Protein AF-A0A661IZL8-F1 (afdb_monomer_lite)

Structure (mmCIF, N/CA/C/O backbone):
data_AF-A0A661IZL8-F1
#
_entry.id   AF-A0A661IZL8-F1
#
loop_
_atom_site.group_PDB
_atom_site.id
_atom_site.type_symbol
_atom_site.label_atom_id
_atom_site.label_alt_id
_atom_site.label_comp_id
_atom_site.label_asym_id
_atom_site.label_entity_id
_atom_site.label_seq_id
_atom_site.pdbx_PDB_ins_code
_atom_site.Cartn_x
_atom_site.Cartn_y
_atom_site.Cartn_z
_atom_site.occupancy
_atom_site.B_iso_or_equiv
_atom_site.auth_seq_id
_atom_site.auth_comp_id
_atom_site.auth_asym_id
_atom_site.auth_atom_id
_atom_site.pdbx_PDB_model_num
ATOM 1 N N . MET A 1 1 ? 73.637 -42.714 -45.460 1.00 41.41 1 MET A N 1
ATOM 2 C CA . MET A 1 1 ? 74.626 -41.735 -45.958 1.00 41.41 1 MET A CA 1
ATOM 3 C C . MET A 1 1 ? 74.320 -41.484 -47.429 1.00 41.41 1 MET A C 1
ATOM 5 O O . MET A 1 1 ? 74.684 -42.306 -48.253 1.00 41.41 1 MET A O 1
ATOM 9 N N . VAL A 1 2 ? 73.556 -40.433 -47.749 1.00 36.69 2 VAL A N 1
ATOM 10 C CA . VAL A 1 2 ? 73.260 -40.015 -49.133 1.00 36.69 2 VAL A CA 1
ATOM 11 C C . VAL A 1 2 ? 73.281 -38.486 -49.175 1.00 36.69 2 VAL A C 1
ATOM 13 O O . VAL A 1 2 ? 72.760 -37.829 -48.277 1.00 36.69 2 VAL A O 1
ATOM 16 N N . ARG A 1 3 ? 73.983 -37.959 -50.178 1.00 35.41 3 ARG A N 1
ATOM 17 C CA . ARG A 1 3 ? 74.239 -36.543 -50.473 1.00 35.41 3 ARG A CA 1
ATOM 18 C C . ARG A 1 3 ? 73.084 -35.911 -51.287 1.00 35.41 3 ARG A C 1
ATOM 20 O O . ARG A 1 3 ? 72.212 -36.643 -51.744 1.00 35.41 3 ARG A O 1
ATOM 27 N N . PRO A 1 4 ? 73.067 -34.572 -51.445 1.00 42.59 4 PRO A N 1
ATOM 28 C CA . PRO A 1 4 ? 71.880 -33.783 -51.767 1.00 42.59 4 PRO A CA 1
ATOM 29 C C . PRO A 1 4 ? 71.573 -33.749 -53.268 1.00 42.59 4 PRO A C 1
ATOM 31 O O . PRO A 1 4 ? 72.478 -33.662 -54.095 1.00 42.59 4 PRO A O 1
ATOM 34 N N . GLY A 1 5 ? 70.282 -33.762 -53.597 1.00 35.78 5 GLY A N 1
ATOM 35 C CA . GLY A 1 5 ? 69.760 -33.413 -54.913 1.00 35.78 5 GLY A CA 1
ATOM 36 C C . GLY A 1 5 ? 69.060 -32.063 -54.826 1.00 35.78 5 GLY A C 1
ATOM 37 O O . GLY A 1 5 ? 68.005 -31.940 -54.214 1.00 35.78 5 GLY A O 1
ATOM 38 N N . THR A 1 6 ? 69.698 -31.052 -55.396 1.00 44.22 6 THR A N 1
ATOM 39 C CA . THR A 1 6 ? 69.196 -29.701 -55.636 1.00 44.22 6 THR A CA 1
ATOM 40 C C . THR A 1 6 ? 67.898 -29.754 -56.444 1.00 44.22 6 THR A C 1
ATOM 42 O O . THR A 1 6 ? 67.879 -30.378 -57.502 1.00 44.22 6 THR A O 1
ATOM 45 N N . PHE A 1 7 ? 66.847 -29.046 -56.023 1.00 33.88 7 PHE A N 1
ATOM 46 C CA . PHE A 1 7 ? 65.847 -28.561 -56.973 1.00 33.88 7 PHE A CA 1
ATOM 47 C C . PHE A 1 7 ? 65.375 -27.160 -56.59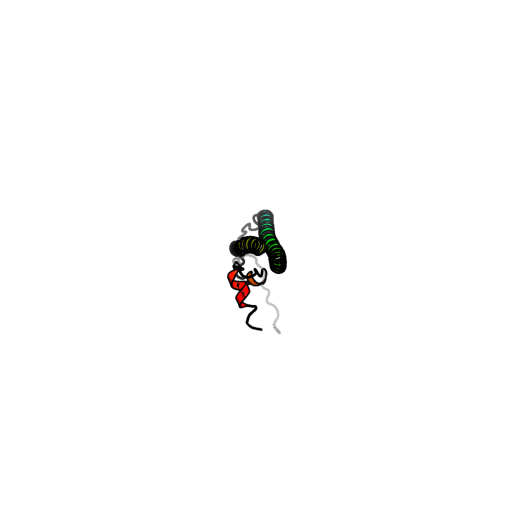0 1.00 33.88 7 PHE A C 1
ATOM 49 O O . PHE A 1 7 ? 65.112 -26.850 -55.430 1.00 33.88 7 PHE A O 1
ATOM 56 N N . CYS A 1 8 ? 65.408 -26.302 -57.599 1.00 31.28 8 CYS A N 1
ATOM 57 C CA . CYS A 1 8 ? 65.315 -24.859 -57.543 1.00 31.28 8 CYS A CA 1
ATOM 58 C C . CYS A 1 8 ? 63.910 -24.377 -57.155 1.00 31.28 8 CYS A C 1
ATOM 60 O O . CYS A 1 8 ? 62.910 -24.966 -57.557 1.00 31.28 8 CYS A O 1
ATOM 62 N N . TYR A 1 9 ? 63.858 -23.247 -56.445 1.00 35.16 9 TYR A N 1
ATOM 63 C CA . TYR A 1 9 ? 62.671 -22.398 -56.365 1.00 35.16 9 TYR A CA 1
ATOM 64 C C . TYR A 1 9 ? 62.200 -22.041 -57.779 1.00 35.16 9 TYR A C 1
ATOM 66 O O . TYR A 1 9 ? 62.991 -21.533 -58.576 1.00 35.16 9 TYR A O 1
ATOM 74 N N . ASN A 1 10 ? 60.909 -22.215 -58.055 1.00 34.03 10 ASN A N 1
ATOM 75 C CA . ASN A 1 10 ? 60.225 -21.295 -58.948 1.00 34.03 10 ASN A CA 1
ATOM 76 C C . ASN A 1 10 ? 58.793 -21.035 -58.480 1.00 34.03 10 ASN A C 1
ATOM 78 O O . ASN A 1 10 ? 58.096 -21.918 -57.985 1.00 34.03 10 ASN A O 1
ATOM 82 N N . SER A 1 11 ? 58.439 -19.767 -58.599 1.00 42.66 11 SER A N 1
ATOM 83 C CA . SER A 1 11 ? 57.288 -19.071 -58.047 1.00 42.66 11 SER A CA 1
ATOM 84 C C . SER A 1 11 ? 56.003 -19.334 -58.838 1.00 42.66 11 SER A C 1
ATOM 86 O O . SER A 1 11 ? 56.070 -19.583 -60.040 1.00 42.66 11 SER A O 1
ATOM 88 N N . ASN A 1 12 ? 54.863 -19.084 -58.174 1.00 37.28 12 ASN A N 1
ATOM 89 C CA . ASN A 1 12 ? 53.499 -18.937 -58.717 1.00 37.28 12 ASN A CA 1
ATOM 90 C C . ASN A 1 12 ? 52.810 -20.257 -59.145 1.00 37.28 12 ASN A C 1
ATOM 92 O O . ASN A 1 12 ? 53.354 -21.021 -59.925 1.00 37.28 12 ASN A O 1
ATOM 96 N N . SER A 1 13 ? 51.598 -20.615 -58.701 1.00 37.69 13 SER A N 1
ATOM 97 C CA . SER A 1 13 ? 50.448 -19.806 -58.274 1.00 37.69 13 SER A CA 1
ATOM 98 C C . SER A 1 13 ? 49.427 -20.653 -57.497 1.00 37.69 13 SER A C 1
ATOM 100 O O . SER A 1 13 ? 49.235 -21.820 -57.821 1.00 37.69 13 SER A O 1
ATOM 102 N N . MET A 1 14 ? 48.671 -19.977 -56.621 1.00 32.47 14 MET A N 1
ATOM 103 C CA . MET A 1 14 ? 47.306 -20.314 -56.174 1.00 32.47 14 MET A CA 1
ATOM 104 C C . MET A 1 14 ? 47.143 -21.500 -55.211 1.00 32.47 14 MET A C 1
ATOM 106 O O . MET A 1 14 ? 46.592 -22.538 -55.565 1.00 32.47 14 MET A O 1
ATOM 110 N N . GLU A 1 15 ? 47.474 -21.261 -53.940 1.00 37.72 15 GLU A N 1
ATOM 111 C CA . GLU A 1 15 ? 46.798 -21.936 -52.828 1.00 37.72 15 GLU A CA 1
ATOM 112 C C . GLU A 1 15 ? 45.605 -21.086 -52.356 1.00 37.72 15 GLU A C 1
ATOM 114 O O . GLU A 1 15 ? 45.741 -19.940 -51.933 1.00 37.72 15 GLU A O 1
ATOM 119 N N . THR A 1 16 ? 44.425 -21.649 -52.615 1.00 38.69 16 THR A N 1
ATOM 120 C CA . THR A 1 16 ? 43.218 -21.708 -51.777 1.00 38.69 16 THR A CA 1
ATOM 121 C C . THR A 1 16 ? 42.910 -20.555 -50.813 1.00 38.69 16 THR A C 1
ATOM 123 O O . THR A 1 16 ? 43.551 -20.396 -49.784 1.00 38.69 16 THR A O 1
ATOM 126 N N . GLU A 1 17 ? 41.806 -19.863 -51.123 1.00 46.78 17 GLU A N 1
ATOM 127 C CA . GLU A 1 17 ? 40.686 -19.633 -50.193 1.00 46.78 17 GLU A CA 1
ATOM 128 C C . GLU A 1 17 ? 41.058 -19.218 -48.761 1.00 46.78 17 GLU A C 1
ATOM 130 O O . GLU A 1 17 ? 40.962 -20.022 -47.845 1.00 46.78 17 GLU A O 1
ATOM 135 N N . ASP A 1 18 ? 41.356 -17.935 -48.541 1.00 35.88 18 ASP A N 1
ATOM 136 C CA . ASP A 1 18 ? 41.274 -17.364 -47.196 1.00 35.88 18 ASP A CA 1
ATOM 137 C C . ASP A 1 18 ? 40.618 -15.975 -47.200 1.00 35.88 18 ASP A C 1
ATOM 139 O O . ASP A 1 18 ? 41.185 -14.935 -47.544 1.00 35.88 18 ASP A O 1
ATOM 143 N N . PHE A 1 19 ? 39.337 -16.006 -46.829 1.00 39.34 19 PHE A N 1
ATOM 144 C CA . PHE A 1 19 ? 38.683 -15.043 -45.946 1.00 39.34 19 PHE A CA 1
ATOM 145 C C . PHE A 1 19 ? 38.786 -13.546 -46.297 1.00 39.34 19 PHE A C 1
ATOM 147 O O . PHE A 1 19 ? 38.924 -12.685 -45.431 1.00 39.34 19 PHE A O 1
ATOM 154 N N . LYS A 1 20 ? 38.580 -13.179 -47.564 1.00 42.38 20 LYS A N 1
ATOM 155 C CA . LYS A 1 20 ? 38.203 -11.800 -47.929 1.00 42.38 20 LYS A CA 1
ATOM 156 C C . LYS A 1 20 ? 36.684 -11.625 -47.938 1.00 42.38 20 LYS A C 1
ATOM 158 O O . LYS A 1 20 ? 36.065 -11.397 -48.972 1.00 42.38 20 LYS A O 1
ATOM 163 N N . ARG A 1 21 ? 36.072 -11.682 -46.754 1.00 44.53 21 ARG A N 1
ATOM 164 C CA . ARG A 1 21 ? 34.779 -11.028 -46.492 1.00 44.53 21 ARG A CA 1
ATOM 165 C C . ARG A 1 21 ? 34.975 -9.969 -45.421 1.00 44.53 21 ARG A C 1
ATOM 167 O O . ARG A 1 21 ? 34.579 -10.130 -44.274 1.00 44.53 21 ARG A O 1
ATOM 174 N N . SER A 1 22 ? 35.551 -8.848 -45.835 1.00 50.72 22 SER A N 1
ATOM 175 C CA . SER A 1 22 ? 35.409 -7.584 -45.123 1.00 50.72 22 SER A CA 1
ATOM 176 C C . SER A 1 22 ? 33.917 -7.232 -45.062 1.00 50.72 22 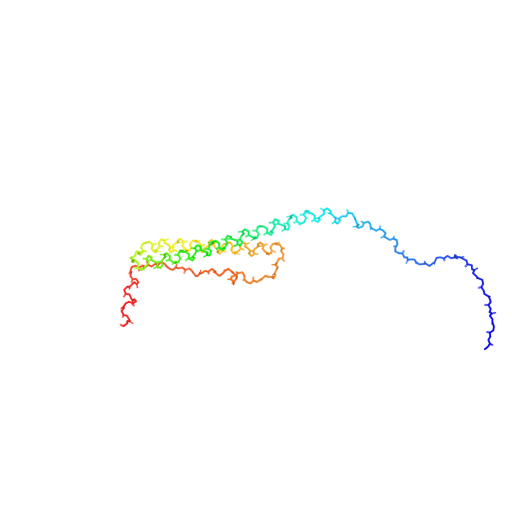SER A C 1
ATOM 178 O O . SER A 1 22 ? 33.350 -6.697 -46.013 1.00 50.72 22 SER A O 1
ATOM 180 N N . ARG A 1 23 ? 33.247 -7.584 -43.962 1.00 46.59 23 ARG A N 1
ATOM 181 C CA . ARG A 1 23 ? 31.990 -6.945 -43.565 1.00 46.59 23 ARG A CA 1
ATOM 182 C C . ARG A 1 23 ? 32.368 -5.824 -42.595 1.00 46.59 23 ARG A C 1
ATOM 184 O O . ARG A 1 23 ? 33.022 -6.109 -41.595 1.00 46.59 23 ARG A O 1
ATOM 191 N N . PRO A 1 24 ? 31.981 -4.571 -42.862 1.00 46.03 24 PRO A N 1
ATOM 192 C CA . PRO A 1 24 ? 32.185 -3.479 -41.926 1.00 46.03 24 PRO A CA 1
ATOM 193 C C . PRO A 1 24 ? 31.200 -3.683 -40.772 1.00 46.03 24 PRO A C 1
ATOM 195 O O . PRO A 1 24 ? 30.040 -3.295 -40.873 1.00 46.03 24 PRO A O 1
ATOM 198 N N . PHE A 1 25 ? 31.617 -4.370 -39.709 1.00 48.97 25 PHE A N 1
ATOM 199 C CA . PHE A 1 25 ? 30.778 -4.533 -38.516 1.00 48.97 25 PHE A CA 1
ATOM 200 C C . PHE A 1 25 ? 31.054 -3.465 -37.445 1.00 48.97 25 PHE A C 1
ATOM 202 O O . PHE A 1 25 ? 30.302 -3.340 -36.486 1.00 48.97 25 PHE A O 1
ATOM 209 N N . GLU A 1 26 ? 32.074 -2.625 -37.620 1.00 50.44 26 GLU A N 1
ATOM 210 C CA . GLU A 1 26 ? 32.556 -1.752 -36.540 1.00 50.44 26 GLU A CA 1
ATOM 211 C C . GLU A 1 26 ? 32.092 -0.288 -36.595 1.00 50.44 26 GLU A C 1
ATOM 213 O O . GLU A 1 26 ? 32.693 0.576 -35.971 1.00 50.44 26 GLU A O 1
ATOM 218 N N . LEU A 1 27 ? 30.975 0.024 -37.261 1.00 48.94 27 LEU A N 1
ATOM 219 C CA . LEU A 1 27 ? 30.380 1.375 -37.194 1.00 48.94 27 LEU A CA 1
ATOM 220 C C . LEU A 1 27 ? 28.894 1.413 -36.799 1.00 48.94 27 LEU A C 1
ATOM 222 O O . LEU A 1 27 ? 28.196 2.384 -37.077 1.00 48.94 27 LEU A O 1
ATOM 226 N N . ARG A 1 28 ? 28.402 0.382 -36.096 1.00 43.84 28 ARG A N 1
ATOM 227 C CA . ARG A 1 28 ? 27.048 0.371 -35.498 1.00 43.84 28 ARG A CA 1
ATOM 228 C C . ARG A 1 28 ? 27.030 0.187 -33.970 1.00 43.84 28 ARG A C 1
ATOM 230 O O . ARG A 1 28 ? 25.965 0.256 -33.378 1.00 43.84 28 ARG A O 1
ATOM 237 N N . LEU A 1 29 ? 28.174 -0.000 -33.312 1.00 48.47 29 LEU A N 1
ATOM 238 C CA . LEU A 1 29 ? 28.194 -0.446 -31.910 1.00 48.47 29 LEU A CA 1
ATOM 239 C C . LEU A 1 29 ? 28.262 0.683 -30.859 1.00 48.47 29 LEU A C 1
ATOM 241 O O . LEU A 1 29 ? 27.961 0.435 -29.702 1.00 48.47 29 LEU A O 1
ATOM 245 N N . ILE A 1 30 ? 28.617 1.918 -31.236 1.00 50.75 30 ILE A N 1
ATOM 246 C CA . ILE A 1 30 ? 28.968 2.970 -30.252 1.00 50.75 30 ILE A CA 1
ATOM 247 C C . ILE A 1 30 ? 27.831 3.989 -30.020 1.00 50.75 30 ILE A C 1
ATOM 249 O O . ILE A 1 30 ? 27.725 4.558 -28.944 1.00 50.75 30 ILE A O 1
ATOM 253 N N . ALA A 1 31 ? 26.921 4.181 -30.984 1.00 48.19 31 ALA A N 1
ATOM 254 C CA . ALA A 1 31 ? 25.773 5.091 -30.825 1.00 48.19 31 ALA A CA 1
ATOM 255 C C . ALA A 1 31 ? 24.530 4.422 -30.197 1.00 48.19 31 ALA A C 1
ATOM 257 O O . ALA A 1 31 ? 23.633 5.108 -29.714 1.00 48.19 31 ALA A O 1
ATOM 258 N N . HIS A 1 32 ? 24.468 3.084 -30.206 1.00 53.19 32 HIS A N 1
ATOM 259 C CA . HIS A 1 32 ? 23.380 2.339 -29.559 1.00 53.19 32 HIS A CA 1
ATOM 260 C C . HIS A 1 32 ? 23.607 2.238 -28.044 1.00 53.19 32 HIS A C 1
ATOM 262 O O . HIS A 1 32 ? 22.647 2.267 -27.293 1.00 53.19 32 HIS A O 1
ATOM 268 N N . SER A 1 33 ? 24.858 2.235 -27.568 1.00 62.94 33 SER A N 1
ATOM 269 C CA . SER A 1 33 ? 25.147 2.027 -26.146 1.00 62.94 33 SER A CA 1
ATOM 270 C C . SER A 1 33 ? 24.754 3.193 -25.238 1.00 62.94 33 SER A C 1
ATOM 272 O O . SER A 1 33 ? 24.372 2.950 -24.102 1.00 62.94 33 SER A O 1
ATOM 274 N N . GLU A 1 34 ? 24.858 4.448 -25.693 1.00 70.00 34 GLU A N 1
ATOM 275 C CA . GLU A 1 34 ? 24.501 5.609 -24.855 1.00 70.00 34 GLU A CA 1
ATOM 276 C C . GLU A 1 34 ? 22.982 5.705 -24.664 1.00 70.00 34 GLU A C 1
ATOM 278 O O . GLU A 1 34 ? 22.504 5.835 -23.541 1.00 70.00 34 GLU A O 1
ATOM 283 N N . THR A 1 35 ? 22.222 5.520 -25.745 1.00 75.50 35 THR A N 1
ATOM 284 C CA . THR A 1 35 ? 20.753 5.479 -25.696 1.00 75.50 35 THR A CA 1
ATOM 285 C C . THR A 1 35 ? 20.236 4.239 -24.962 1.00 75.50 35 THR A C 1
ATOM 287 O O . THR A 1 35 ? 19.297 4.333 -24.178 1.00 75.50 35 THR A O 1
ATOM 290 N N . GLU A 1 36 ? 20.867 3.075 -25.145 1.00 77.25 36 GLU A N 1
ATOM 291 C CA . GLU A 1 36 ? 20.564 1.870 -24.364 1.00 77.25 36 GLU A CA 1
ATOM 292 C C . GLU A 1 36 ? 20.871 2.063 -22.872 1.00 77.25 36 GLU A C 1
ATOM 294 O O . GLU A 1 36 ? 20.081 1.633 -22.031 1.00 77.25 36 GLU A O 1
ATOM 299 N N . ALA A 1 37 ? 21.975 2.734 -22.526 1.00 80.12 37 ALA A N 1
ATOM 300 C CA . ALA A 1 37 ? 22.320 3.042 -21.139 1.00 80.12 37 ALA A CA 1
ATOM 301 C C . ALA A 1 37 ? 21.309 4.003 -20.497 1.00 80.12 37 ALA A C 1
ATOM 303 O O . ALA A 1 37 ? 20.881 3.755 -19.370 1.00 80.12 37 ALA A O 1
ATOM 304 N N . GLU A 1 38 ? 20.879 5.039 -21.221 1.00 86.31 38 GLU A N 1
ATOM 305 C CA . GLU A 1 38 ? 19.835 5.970 -20.777 1.00 86.31 38 GLU A CA 1
ATOM 306 C C . GLU A 1 38 ? 18.512 5.232 -20.510 1.00 86.31 38 GLU A C 1
ATOM 308 O O . GLU A 1 38 ? 17.933 5.361 -19.432 1.00 86.31 38 GLU A O 1
ATOM 313 N N . ILE A 1 39 ? 18.083 4.354 -21.426 1.00 84.50 39 ILE A N 1
ATOM 314 C CA . ILE A 1 39 ? 16.874 3.532 -21.251 1.00 84.50 39 ILE A CA 1
ATOM 315 C C . ILE A 1 39 ? 16.987 2.625 -20.017 1.00 84.50 39 ILE A C 1
ATOM 317 O O . ILE A 1 39 ? 16.034 2.496 -19.244 1.00 84.50 39 ILE A O 1
ATOM 321 N N . VAL A 1 40 ? 18.137 1.976 -19.815 1.00 84.56 40 VAL A N 1
ATOM 322 C CA . VAL A 1 40 ? 18.368 1.111 -18.648 1.00 84.56 40 VAL A CA 1
ATOM 323 C C . VAL A 1 40 ? 18.335 1.920 -17.351 1.00 84.56 40 VAL A C 1
ATOM 325 O O . VAL A 1 40 ? 17.754 1.466 -16.358 1.00 84.56 40 VAL A O 1
ATOM 328 N N . GLU A 1 41 ? 18.912 3.121 -17.344 1.00 88.06 41 GLU A N 1
ATOM 329 C CA . GLU A 1 41 ? 18.867 4.012 -16.188 1.00 88.06 41 GLU A CA 1
ATOM 330 C C . GLU A 1 41 ? 17.428 4.437 -15.867 1.00 88.06 41 GLU A C 1
ATOM 332 O O . GLU A 1 41 ? 16.993 4.318 -14.717 1.00 88.06 41 GLU A O 1
ATOM 337 N N . GLU A 1 42 ? 16.651 4.854 -16.867 1.00 88.56 42 GLU A N 1
ATOM 338 C CA . GLU A 1 42 ? 15.242 5.210 -16.688 1.00 88.56 42 GLU A CA 1
ATOM 339 C C . GLU A 1 42 ? 14.421 4.043 -16.120 1.00 88.56 42 GLU A C 1
ATOM 341 O O . GLU A 1 42 ? 13.629 4.221 -15.185 1.00 88.56 42 GLU A O 1
ATOM 346 N N . GLN A 1 43 ? 14.644 2.825 -16.622 1.00 87.81 43 GLN A N 1
ATOM 347 C CA . GLN A 1 43 ? 14.003 1.613 -16.106 1.00 87.81 43 GLN A CA 1
ATOM 348 C C . GLN A 1 43 ? 14.384 1.343 -14.644 1.00 87.81 43 GLN A C 1
ATOM 350 O O . GLN A 1 43 ? 13.512 1.047 -13.817 1.00 87.81 43 GLN A O 1
ATOM 355 N N . ALA A 1 44 ? 15.664 1.487 -14.291 1.00 87.56 44 ALA A N 1
ATOM 356 C CA . ALA A 1 44 ? 16.133 1.333 -12.917 1.00 87.56 44 ALA A CA 1
ATOM 357 C C . ALA A 1 44 ? 15.496 2.376 -11.982 1.00 87.56 44 ALA A C 1
ATOM 359 O O . ALA A 1 44 ? 15.037 2.043 -10.881 1.00 87.56 44 ALA A O 1
ATOM 360 N N . GLN A 1 45 ? 15.393 3.629 -12.430 1.00 92.25 45 GLN A N 1
ATOM 361 C CA . GLN A 1 45 ? 14.725 4.691 -11.683 1.00 92.25 45 GLN A CA 1
ATOM 362 C C . GLN A 1 45 ? 13.227 4.404 -11.501 1.00 92.25 45 GLN A C 1
ATOM 364 O O . GLN A 1 45 ? 12.698 4.594 -10.401 1.00 92.25 45 GLN A O 1
ATOM 369 N N . ALA A 1 46 ? 12.537 3.911 -12.533 1.00 90.12 46 ALA A N 1
ATOM 370 C CA . ALA A 1 46 ? 11.124 3.546 -12.456 1.00 90.12 46 ALA A CA 1
ATOM 371 C C . ALA A 1 46 ? 10.874 2.434 -11.421 1.00 90.12 46 ALA A C 1
ATOM 373 O O . ALA A 1 46 ? 10.021 2.590 -10.539 1.00 90.12 46 ALA A O 1
ATOM 374 N N . LEU A 1 47 ? 11.673 1.363 -11.449 1.00 91.94 47 LEU A N 1
ATOM 375 C CA . LEU A 1 47 ? 11.602 0.276 -10.465 1.00 91.94 47 LEU A CA 1
ATOM 376 C C . LEU A 1 47 ? 11.892 0.753 -9.036 1.00 91.94 47 LEU A C 1
ATOM 378 O O . LEU A 1 47 ? 11.225 0.328 -8.085 1.00 91.94 47 LEU A O 1
ATOM 382 N N . SER A 1 48 ? 12.872 1.650 -8.875 1.00 93.50 48 SER A N 1
ATOM 383 C CA . SER A 1 48 ? 13.221 2.244 -7.580 1.00 93.50 48 SER A CA 1
ATOM 384 C C . SER A 1 48 ? 12.043 3.025 -6.998 1.00 93.50 48 SER A C 1
ATOM 386 O O . SER A 1 48 ? 11.703 2.868 -5.824 1.00 93.50 48 SER A O 1
ATOM 388 N N . ARG A 1 49 ? 11.353 3.818 -7.827 1.00 94.56 49 ARG A N 1
ATOM 389 C CA . ARG A 1 49 ? 10.170 4.587 -7.412 1.00 94.56 49 ARG A CA 1
ATOM 390 C C . ARG A 1 49 ? 9.035 3.675 -6.948 1.00 94.56 49 ARG A C 1
ATOM 392 O O . ARG A 1 49 ? 8.449 3.936 -5.899 1.00 94.56 49 ARG A O 1
ATOM 399 N N . VAL A 1 50 ? 8.746 2.603 -7.689 1.00 95.19 50 VAL A N 1
ATOM 400 C CA . VAL A 1 50 ? 7.704 1.632 -7.311 1.00 95.19 50 VAL A CA 1
ATOM 401 C C . VAL A 1 50 ? 8.058 0.929 -6.000 1.00 95.19 50 VAL A C 1
ATOM 403 O O . VAL A 1 50 ? 7.219 0.870 -5.103 1.00 95.19 50 VAL A O 1
ATOM 406 N N . SER A 1 51 ? 9.302 0.472 -5.847 1.00 94.81 51 SER A N 1
ATOM 407 C CA . SER A 1 51 ? 9.763 -0.204 -4.624 1.00 94.81 51 SER A CA 1
ATOM 408 C C . SER A 1 51 ? 9.652 0.707 -3.396 1.00 94.81 51 SER A C 1
AT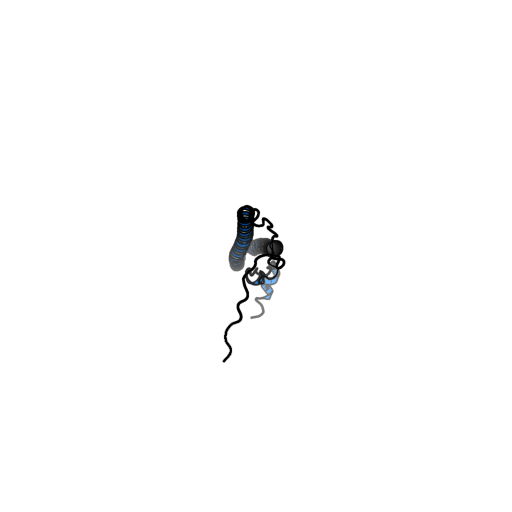OM 410 O O . SER A 1 51 ? 9.017 0.338 -2.409 1.00 94.81 51 SER A O 1
ATOM 412 N N . LYS A 1 52 ? 10.136 1.955 -3.496 1.00 96.50 52 LYS A N 1
ATOM 413 C CA . LYS A 1 52 ? 9.991 2.968 -2.435 1.00 96.50 52 LYS A CA 1
ATOM 414 C C . LYS A 1 52 ? 8.531 3.229 -2.078 1.00 96.50 52 LYS A C 1
ATOM 416 O O . LYS A 1 52 ? 8.203 3.481 -0.921 1.00 96.50 52 LYS A O 1
ATOM 421 N N . ARG A 1 53 ? 7.628 3.180 -3.061 1.00 96.88 53 ARG A N 1
ATOM 422 C CA . ARG A 1 53 ? 6.200 3.382 -2.814 1.00 96.88 53 ARG A CA 1
ATOM 423 C C . ARG A 1 53 ? 5.594 2.241 -1.996 1.00 96.88 53 ARG A C 1
ATOM 425 O O . ARG A 1 53 ? 4.779 2.504 -1.117 1.00 96.88 53 ARG A O 1
ATOM 432 N N . ILE A 1 54 ? 6.017 1.001 -2.241 1.00 97.06 54 ILE A N 1
ATOM 433 C CA . ILE A 1 54 ? 5.608 -0.160 -1.437 1.00 97.06 54 ILE A CA 1
ATOM 434 C C . ILE A 1 54 ? 6.116 -0.010 0.001 1.00 97.06 54 ILE A C 1
ATOM 436 O O . ILE A 1 54 ? 5.330 -0.163 0.933 1.00 97.06 54 ILE A O 1
ATOM 440 N N . GLU A 1 55 ? 7.384 0.364 0.192 1.00 97.50 55 GLU A N 1
ATOM 441 C CA . GLU A 1 55 ? 7.965 0.610 1.523 1.00 97.50 55 GLU A CA 1
ATOM 442 C C . GLU A 1 55 ? 7.192 1.684 2.301 1.00 97.50 55 GLU A C 1
ATOM 444 O O . GLU A 1 55 ? 6.877 1.502 3.476 1.00 97.50 55 GLU A O 1
ATOM 449 N N . GLN A 1 56 ? 6.806 2.778 1.635 1.00 98.12 56 GLN A N 1
ATOM 450 C CA . GLN A 1 56 ? 5.962 3.815 2.235 1.00 98.12 56 GLN A CA 1
ATOM 451 C C . GLN A 1 56 ? 4.617 3.259 2.717 1.00 98.12 56 GLN A C 1
ATOM 453 O O . GLN A 1 56 ? 4.185 3.587 3.821 1.00 98.12 56 GLN A O 1
ATOM 458 N N . TYR A 1 57 ? 3.963 2.404 1.924 1.00 98.06 57 TYR A N 1
ATOM 459 C CA . TYR A 1 57 ? 2.713 1.774 2.345 1.00 98.06 57 TYR A CA 1
ATOM 460 C C . TYR A 1 57 ? 2.914 0.808 3.514 1.00 98.06 57 TYR A C 1
ATOM 462 O O . TYR A 1 57 ? 2.087 0.796 4.420 1.00 98.06 57 TYR A O 1
ATOM 470 N N . LEU A 1 58 ? 3.999 0.031 3.538 1.00 98.06 58 LEU A N 1
ATOM 471 C CA . LEU A 1 58 ? 4.305 -0.862 4.661 1.00 98.06 58 LEU A CA 1
ATOM 472 C C . LEU A 1 58 ? 4.535 -0.079 5.962 1.00 98.06 58 LEU A C 1
ATOM 474 O O . LEU A 1 58 ? 3.996 -0.453 7.005 1.00 98.06 58 LEU A O 1
ATOM 478 N N . ASN A 1 59 ? 5.253 1.042 5.890 1.00 98.19 59 ASN A N 1
ATOM 479 C CA . ASN A 1 59 ? 5.455 1.930 7.034 1.00 98.19 59 ASN A CA 1
ATOM 480 C C . ASN A 1 59 ? 4.130 2.526 7.530 1.00 98.19 59 ASN A C 1
ATOM 482 O O . ASN A 1 59 ? 3.860 2.518 8.733 1.00 98.19 59 ASN A O 1
ATOM 486 N N . GLU A 1 60 ? 3.270 2.986 6.617 1.00 98.06 60 GLU A N 1
ATOM 487 C CA . GLU A 1 60 ? 1.957 3.523 6.987 1.00 98.06 60 GLU A CA 1
ATOM 488 C C . GLU A 1 60 ? 1.049 2.445 7.593 1.00 98.06 60 GLU A C 1
ATOM 490 O O . GLU A 1 60 ? 0.363 2.704 8.578 1.00 98.06 60 GLU A O 1
ATOM 495 N N . LEU A 1 61 ? 1.088 1.209 7.084 1.00 98.25 61 LEU A N 1
ATOM 496 C CA . LEU A 1 61 ? 0.375 0.080 7.688 1.00 98.25 61 LEU A CA 1
ATOM 497 C C . LEU A 1 61 ? 0.851 -0.189 9.122 1.00 98.25 61 LEU A C 1
ATOM 499 O O . LEU A 1 61 ? 0.020 -0.430 9.998 1.00 98.25 61 LEU A O 1
ATOM 503 N N . GLY A 1 62 ? 2.159 -0.106 9.384 1.00 97.62 62 GLY A N 1
ATOM 504 C CA . GLY A 1 62 ? 2.718 -0.222 10.734 1.00 97.62 62 GLY A CA 1
ATOM 505 C C . GLY A 1 62 ? 2.236 0.886 11.678 1.00 97.62 62 GLY A C 1
ATOM 506 O O . GLY A 1 62 ? 1.847 0.614 12.822 1.00 97.62 62 GLY A O 1
ATOM 507 N N . ARG A 1 63 ? 2.179 2.130 11.183 1.00 98.12 63 ARG A N 1
ATOM 508 C CA . ARG A 1 63 ? 1.655 3.281 11.933 1.00 98.12 63 ARG A CA 1
ATOM 509 C C . ARG A 1 63 ? 0.168 3.118 12.243 1.00 98.12 63 ARG A C 1
ATOM 511 O O . ARG A 1 63 ? -0.226 3.200 13.405 1.00 98.12 63 ARG A O 1
ATOM 518 N N . LEU A 1 64 ? -0.641 2.817 11.228 1.00 97.56 64 LEU A N 1
ATOM 519 C CA . LEU A 1 64 ? -2.079 2.588 11.373 1.00 97.56 64 LEU A CA 1
ATOM 520 C C . LEU A 1 64 ? -2.367 1.432 12.332 1.00 97.56 64 LEU A C 1
ATOM 522 O O . LEU A 1 64 ? -3.278 1.539 13.143 1.00 97.56 64 LEU A O 1
ATOM 526 N N . ASN A 1 65 ? -1.577 0.354 12.299 1.00 97.12 65 ASN A N 1
ATOM 527 C CA . ASN A 1 65 ? -1.732 -0.749 13.246 1.00 97.12 65 ASN A CA 1
ATOM 528 C C . ASN A 1 65 ? -1.548 -0.287 14.699 1.00 97.12 65 ASN A C 1
ATOM 530 O O . ASN A 1 65 ? -2.395 -0.567 15.544 1.00 97.12 65 ASN A O 1
ATOM 534 N N . SER A 1 66 ? -0.487 0.477 14.964 1.00 97.31 66 SER A N 1
ATOM 535 C CA . SER A 1 66 ? -0.220 1.043 16.293 1.00 97.31 66 SER A CA 1
ATOM 536 C C . SER A 1 66 ? -1.337 1.984 16.766 1.00 97.31 66 SER A C 1
ATOM 538 O O . SER A 1 66 ? -1.681 2.008 17.949 1.00 97.31 66 SER A O 1
ATOM 540 N N . GLU A 1 67 ? -1.919 2.762 15.851 1.00 97.06 67 GLU A N 1
ATOM 541 C CA . GLU A 1 67 ? -3.041 3.659 16.150 1.00 97.06 67 GLU A CA 1
ATOM 542 C C . GLU A 1 67 ? -4.342 2.898 16.418 1.00 97.06 67 GLU A C 1
ATOM 544 O O . GLU A 1 67 ? -5.049 3.241 17.363 1.00 97.06 67 GLU A O 1
ATOM 549 N N . ILE A 1 68 ? -4.630 1.840 15.651 1.00 95.19 68 ILE A N 1
ATOM 550 C CA . ILE A 1 68 ? -5.777 0.952 15.891 1.00 95.19 68 ILE A CA 1
ATOM 551 C C . ILE A 1 68 ? -5.680 0.358 17.295 1.00 95.19 68 ILE A C 1
ATOM 553 O O . ILE A 1 68 ? -6.627 0.458 18.069 1.00 95.19 68 ILE A O 1
ATOM 557 N N . GLU A 1 69 ? -4.530 -0.215 17.653 1.00 94.62 69 GLU A N 1
ATOM 558 C CA . GLU A 1 69 ? -4.317 -0.806 18.978 1.00 94.62 69 GLU A CA 1
ATOM 559 C C . GLU A 1 69 ? -4.476 0.218 20.105 1.00 94.62 69 GLU A C 1
ATOM 561 O O . GLU A 1 69 ? -5.012 -0.103 21.164 1.00 94.62 69 GLU A O 1
ATOM 566 N N . ARG A 1 70 ? -4.039 1.464 19.885 1.00 95.69 70 ARG A N 1
ATOM 567 C CA . ARG A 1 70 ? -4.241 2.551 20.846 1.00 95.69 70 ARG A CA 1
ATOM 568 C C . ARG A 1 70 ? -5.724 2.879 21.018 1.00 95.69 70 ARG A C 1
ATOM 570 O O . ARG A 1 70 ? -6.192 2.886 22.150 1.00 95.69 70 ARG A O 1
ATOM 577 N N . SER A 1 71 ? -6.459 3.079 19.924 1.00 94.31 71 SER A N 1
ATOM 578 C CA . SER A 1 71 ? -7.894 3.383 19.983 1.00 94.31 71 SER A CA 1
ATOM 579 C C . SER A 1 71 ? -8.713 2.246 20.596 1.00 94.31 71 SER A C 1
ATOM 581 O O . SER A 1 71 ? -9.684 2.510 21.297 1.00 94.31 71 SER A O 1
ATOM 583 N N . LEU A 1 72 ? -8.291 0.991 20.411 1.00 92.06 72 LEU A N 1
ATOM 584 C CA . LEU A 1 72 ? -8.911 -0.152 21.085 1.00 92.06 72 LEU A CA 1
ATOM 585 C C . LEU A 1 72 ? -8.687 -0.140 22.598 1.00 92.06 72 LEU A C 1
ATOM 587 O O . LEU A 1 72 ? -9.630 -0.393 23.340 1.00 92.06 72 LEU A O 1
ATOM 591 N N . ARG A 1 73 ? -7.481 0.203 23.068 1.00 92.56 73 ARG A N 1
ATOM 592 C CA . ARG A 1 73 ? -7.210 0.364 24.510 1.00 92.56 73 ARG A CA 1
ATOM 593 C C . ARG A 1 73 ? -7.995 1.518 25.134 1.00 92.56 73 ARG A C 1
ATOM 595 O O . ARG A 1 73 ? -8.351 1.445 26.302 1.00 92.56 73 ARG A O 1
ATOM 602 N N . GLU A 1 74 ? -8.256 2.567 24.361 1.00 93.75 74 GLU A N 1
ATOM 603 C CA . GLU A 1 74 ? -9.059 3.726 24.774 1.00 93.75 74 GLU A CA 1
ATOM 604 C C . GLU A 1 74 ? -10.576 3.454 24.720 1.00 93.75 74 GLU A C 1
ATOM 606 O O . GLU A 1 74 ? -11.358 4.272 25.197 1.00 93.75 74 GLU A O 1
ATOM 611 N N . GLY A 1 75 ? -11.007 2.319 24.152 1.00 91.25 75 GLY A N 1
ATOM 612 C CA . GLY A 1 75 ? -12.421 1.967 23.990 1.00 91.25 75 GLY A CA 1
ATOM 613 C C . GLY A 1 75 ? -13.141 2.715 22.860 1.00 91.25 75 GLY A C 1
ATOM 614 O O . GLY A 1 75 ? -14.356 2.588 22.718 1.00 91.25 75 GLY A O 1
ATOM 615 N N . ASP A 1 76 ? -12.423 3.470 22.023 1.00 93.25 76 ASP A N 1
ATOM 616 C CA . ASP A 1 76 ? -13.006 4.201 20.892 1.00 93.25 76 ASP A CA 1
ATOM 617 C C . ASP A 1 76 ? -13.113 3.297 19.653 1.00 93.25 76 ASP A C 1
ATOM 619 O O . ASP A 1 76 ? -12.295 3.323 18.724 1.00 93.25 76 ASP A O 1
ATOM 623 N N . LEU A 1 77 ? -14.164 2.476 19.641 1.00 92.81 77 LEU A N 1
ATOM 624 C CA . LEU A 1 77 ? -14.440 1.522 18.564 1.00 92.81 77 LEU A CA 1
ATOM 625 C C . LEU A 1 77 ? -14.744 2.206 17.231 1.00 92.81 77 LEU A C 1
ATOM 627 O O . LEU A 1 77 ? -14.403 1.683 16.167 1.00 92.81 77 LEU A O 1
ATOM 631 N N . LYS A 1 78 ? -15.368 3.388 17.261 1.00 93.75 78 LYS A N 1
ATOM 632 C CA . LYS A 1 78 ? -15.694 4.138 16.044 1.00 93.75 78 LYS A CA 1
ATOM 633 C C . LYS A 1 78 ? -14.415 4.599 15.354 1.00 93.75 78 LYS A C 1
ATOM 635 O O . LYS A 1 78 ? -14.267 4.407 14.144 1.00 93.75 78 LYS A O 1
ATOM 640 N N . ARG A 1 79 ? -13.473 5.153 16.119 1.00 94.75 79 ARG A N 1
ATOM 641 C CA . ARG A 1 79 ? -12.156 5.540 15.610 1.00 94.75 79 ARG A CA 1
ATOM 642 C C . ARG A 1 79 ? -11.344 4.332 15.165 1.00 94.75 79 ARG A C 1
ATOM 644 O O . ARG A 1 79 ? -10.778 4.371 14.074 1.00 94.75 79 ARG A O 1
ATOM 651 N N . ALA A 1 80 ? -11.325 3.255 15.951 1.00 95.31 80 ALA A N 1
ATOM 652 C CA . ALA A 1 80 ? -10.624 2.027 15.582 1.00 95.31 80 ALA A CA 1
ATOM 653 C C . ALA A 1 80 ? -11.131 1.466 14.243 1.00 95.31 80 ALA A C 1
ATOM 655 O O . ALA A 1 80 ? -10.330 1.141 13.368 1.00 95.31 80 ALA A O 1
ATOM 656 N N . ASN A 1 81 ? -12.450 1.432 14.032 1.00 96.00 81 ASN A N 1
ATOM 657 C CA . ASN A 1 81 ? -13.048 0.976 12.778 1.00 96.00 81 ASN A CA 1
ATOM 658 C C . ASN A 1 81 ? -12.688 1.869 11.583 1.00 96.00 81 ASN A C 1
ATOM 660 O O . ASN A 1 81 ? -12.310 1.348 10.534 1.00 96.00 81 ASN A O 1
ATOM 664 N N . ALA A 1 82 ? -12.711 3.195 11.745 1.00 96.81 82 ALA A N 1
ATOM 665 C CA . ALA A 1 82 ? -12.273 4.115 10.693 1.00 96.81 82 ALA A CA 1
ATOM 666 C C . ALA A 1 82 ? -10.784 3.922 10.333 1.00 96.81 82 ALA A C 1
ATOM 668 O O . ALA A 1 82 ? -10.394 3.999 9.167 1.00 96.81 82 ALA A O 1
ATOM 669 N N . LEU A 1 83 ? -9.934 3.634 11.325 1.00 97.69 83 LEU A N 1
ATOM 670 C CA . LEU A 1 83 ? -8.523 3.316 11.097 1.00 97.69 83 LEU A CA 1
ATOM 671 C C . LEU A 1 83 ? -8.340 1.948 10.419 1.00 97.69 83 LEU A C 1
ATOM 673 O O . LEU A 1 83 ? -7.479 1.814 9.552 1.00 97.69 83 LEU A O 1
ATOM 677 N N . ILE A 1 84 ? -9.160 0.948 10.759 1.00 97.38 84 ILE A N 1
ATOM 678 C CA . ILE A 1 84 ? -9.176 -0.370 10.103 1.00 97.38 84 ILE A CA 1
ATOM 679 C C . ILE A 1 84 ? -9.558 -0.246 8.623 1.00 97.38 84 ILE A C 1
ATOM 681 O O . ILE A 1 84 ? -8.959 -0.918 7.780 1.00 97.38 84 ILE A O 1
ATOM 685 N N . GLU A 1 85 ? -10.521 0.611 8.282 1.00 97.69 85 GLU A N 1
ATOM 686 C CA . GLU A 1 85 ? -10.882 0.893 6.888 1.00 97.69 85 GLU A CA 1
ATOM 687 C C . GLU A 1 85 ? -9.692 1.478 6.122 1.00 97.69 85 GLU A C 1
ATOM 689 O O . GLU A 1 85 ? -9.258 0.886 5.131 1.00 97.69 85 GLU A O 1
ATOM 694 N N . ARG A 1 86 ? -9.068 2.539 6.651 1.00 97.75 86 ARG A N 1
ATOM 695 C CA . ARG A 1 86 ? -7.856 3.139 6.061 1.00 97.75 86 ARG A CA 1
ATOM 696 C C . ARG A 1 86 ? -6.702 2.149 5.940 1.00 97.75 86 ARG A C 1
ATOM 698 O O . ARG A 1 86 ? -5.994 2.138 4.932 1.00 97.75 86 ARG A O 1
ATOM 705 N N . PHE A 1 87 ? -6.508 1.294 6.941 1.00 98.31 87 PHE A N 1
ATOM 706 C CA . PHE A 1 87 ? -5.514 0.223 6.900 1.00 98.31 87 PHE A CA 1
ATOM 707 C C . PHE A 1 87 ? -5.794 -0.728 5.734 1.00 98.31 87 PHE A C 1
ATOM 709 O O . PHE A 1 87 ? -4.897 -1.053 4.958 1.00 98.31 87 PHE A O 1
ATOM 716 N N . ASN A 1 88 ? -7.046 -1.149 5.565 1.00 97.81 88 ASN A N 1
ATOM 717 C CA . ASN A 1 88 ? -7.433 -2.071 4.505 1.00 97.81 88 ASN A CA 1
ATOM 718 C C . ASN A 1 88 ? -7.317 -1.446 3.105 1.00 97.81 88 ASN A C 1
ATOM 720 O O . ASN A 1 88 ? -6.896 -2.138 2.177 1.00 97.81 88 ASN A O 1
ATOM 724 N N . GLU A 1 89 ? -7.632 -0.161 2.947 1.00 98.12 89 GLU A N 1
ATOM 725 C CA . GLU A 1 89 ? -7.403 0.595 1.706 1.00 98.12 89 GLU A CA 1
ATOM 726 C C . GLU A 1 89 ? -5.906 0.703 1.383 1.00 98.12 89 GLU A C 1
ATOM 728 O O . GLU A 1 89 ? -5.468 0.357 0.284 1.00 98.12 89 GLU A O 1
ATOM 733 N N . THR A 1 90 ? -5.092 1.088 2.369 1.00 98.12 90 THR A N 1
ATOM 734 C CA . THR A 1 90 ? -3.629 1.197 2.229 1.00 98.12 90 THR A CA 1
ATOM 735 C C . THR A 1 90 ? -3.010 -0.152 1.865 1.00 98.12 90 THR A C 1
ATOM 737 O O . THR A 1 90 ? -2.138 -0.243 0.999 1.00 98.12 90 THR A O 1
ATOM 740 N N . ARG A 1 91 ? -3.524 -1.236 2.454 1.00 98.06 91 ARG A N 1
ATOM 741 C CA . ARG A 1 91 ? -3.137 -2.610 2.132 1.00 98.06 91 ARG A CA 1
ATOM 742 C C . ARG A 1 91 ? -3.431 -2.950 0.670 1.00 98.06 91 ARG A C 1
ATOM 744 O O . ARG A 1 91 ? -2.602 -3.580 0.019 1.00 98.06 91 ARG A O 1
ATOM 751 N N . GLN A 1 92 ? -4.593 -2.563 0.140 1.00 98.00 92 GLN A N 1
ATOM 752 C CA . GLN A 1 92 ? -4.921 -2.789 -1.274 1.00 98.00 92 GLN A CA 1
ATOM 753 C C . GLN A 1 92 ? -3.970 -2.029 -2.202 1.00 98.00 92 GLN A C 1
ATOM 755 O O . GLN A 1 92 ? -3.526 -2.585 -3.206 1.00 98.00 92 GLN A O 1
ATOM 760 N N . LEU A 1 93 ? -3.603 -0.795 -1.844 1.00 97.88 93 LEU A N 1
ATOM 761 C CA . LEU A 1 93 ? -2.608 -0.025 -2.590 1.00 97.88 93 LEU A CA 1
ATOM 762 C C . LEU A 1 93 ? -1.235 -0.709 -2.574 1.00 97.88 93 LEU A C 1
ATOM 764 O O . LEU A 1 93 ? -0.622 -0.837 -3.632 1.00 97.88 93 LEU A O 1
ATOM 768 N N . ALA A 1 94 ? -0.789 -1.224 -1.426 1.00 97.69 94 ALA A N 1
ATOM 769 C CA . ALA A 1 94 ? 0.459 -1.982 -1.335 1.00 97.69 94 ALA A CA 1
ATOM 770 C C . ALA A 1 94 ? 0.460 -3.201 -2.277 1.00 97.69 94 ALA A C 1
ATOM 772 O O . ALA A 1 94 ? 1.403 -3.381 -3.045 1.00 97.69 94 ALA A O 1
ATOM 773 N N . HIS A 1 95 ? -0.626 -3.987 -2.290 1.00 97.50 95 HIS A N 1
ATOM 774 C CA . HIS A 1 9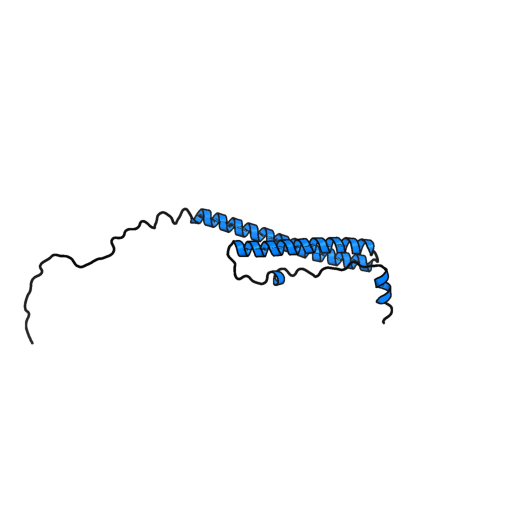5 ? -0.775 -5.136 -3.200 1.00 97.50 95 HIS A CA 1
ATOM 775 C C . HIS A 1 95 ? -0.753 -4.718 -4.672 1.00 97.50 95 HIS A C 1
ATOM 777 O O . HIS A 1 95 ? -0.088 -5.356 -5.485 1.00 97.50 95 HIS A O 1
ATOM 783 N N . LYS A 1 96 ? -1.432 -3.619 -5.019 1.00 97.06 96 LYS A N 1
ATOM 784 C CA . LYS A 1 96 ? -1.449 -3.083 -6.386 1.00 97.06 96 LYS A CA 1
ATOM 785 C C . LYS A 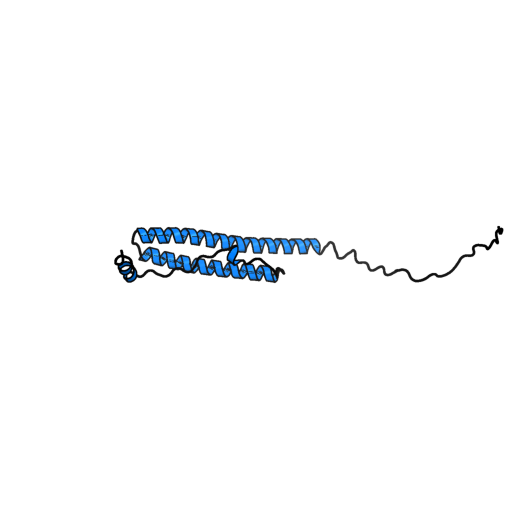1 96 ? -0.045 -2.712 -6.871 1.00 97.06 96 LYS A C 1
ATOM 787 O O . LYS A 1 96 ? 0.323 -3.050 -7.992 1.00 97.06 96 LYS A O 1
ATOM 792 N N . TYR A 1 97 ? 0.743 -2.037 -6.037 1.00 96.38 97 TYR A N 1
ATOM 793 C CA . TYR A 1 97 ? 2.109 -1.653 -6.402 1.00 96.38 97 TYR A CA 1
ATOM 794 C C . TYR A 1 97 ? 3.071 -2.843 -6.415 1.00 96.38 97 TYR A C 1
ATOM 796 O O . TYR A 1 97 ? 3.955 -2.885 -7.267 1.00 96.38 97 TYR A O 1
ATOM 804 N N . LEU A 1 98 ? 2.869 -3.838 -5.547 1.00 96.31 98 LEU A N 1
ATOM 805 C CA . LEU A 1 98 ? 3.618 -5.093 -5.602 1.00 96.31 98 LEU A CA 1
ATOM 806 C C . LEU A 1 98 ? 3.381 -5.826 -6.930 1.00 96.31 98 LEU A C 1
ATOM 808 O O . LEU A 1 98 ? 4.334 -6.267 -7.566 1.00 96.31 98 LEU A O 1
ATOM 812 N N . TYR A 1 99 ? 2.127 -5.886 -7.386 1.00 95.31 99 TYR A N 1
ATOM 813 C CA . TYR A 1 99 ? 1.784 -6.422 -8.703 1.00 95.31 99 TYR A CA 1
ATOM 814 C C . TYR A 1 99 ? 2.469 -5.640 -9.834 1.00 95.31 99 TYR A C 1
ATOM 816 O O . TYR A 1 99 ? 3.078 -6.242 -10.715 1.00 95.31 99 TYR A O 1
ATOM 824 N N . PHE A 1 100 ? 2.448 -4.304 -9.787 1.00 94.62 100 PHE A N 1
ATOM 825 C CA . PHE A 1 100 ? 3.150 -3.482 -10.779 1.00 94.62 100 PHE A CA 1
ATOM 826 C C . PHE A 1 100 ? 4.657 -3.732 -10.800 1.00 94.62 100 PHE A C 1
ATOM 828 O O . PHE A 1 100 ? 5.236 -3.784 -11.881 1.00 94.62 100 PHE A O 1
ATOM 835 N N . LEU A 1 101 ? 5.284 -3.926 -9.639 1.00 93.94 101 LEU A N 1
ATOM 836 C CA . LEU A 1 101 ? 6.707 -4.242 -9.560 1.00 93.94 101 LEU A CA 1
ATOM 837 C C . LEU A 1 101 ? 7.035 -5.568 -10.258 1.00 93.94 101 LEU A C 1
ATOM 839 O O . LEU A 1 101 ? 8.025 -5.641 -10.983 1.00 93.94 101 LEU A O 1
ATOM 843 N N . VAL A 1 102 ? 6.212 -6.599 -10.049 1.00 93.19 102 VAL A N 1
ATOM 844 C CA . VAL A 1 102 ? 6.370 -7.905 -10.708 1.00 93.19 102 VAL A CA 1
ATOM 845 C C . VAL A 1 102 ? 6.245 -7.751 -12.223 1.00 93.19 102 VAL A C 1
ATOM 847 O O . VAL A 1 102 ? 7.175 -8.095 -12.946 1.00 93.19 102 VAL A O 1
ATOM 850 N N . VAL A 1 103 ? 5.165 -7.125 -12.698 1.00 91.69 103 VAL A N 1
ATOM 851 C CA . VAL A 1 103 ? 4.925 -6.916 -14.136 1.00 91.69 103 VAL A CA 1
ATOM 852 C C . VAL A 1 103 ? 6.050 -6.108 -14.789 1.00 91.69 103 VAL A C 1
ATOM 854 O O . VAL A 1 103 ? 6.505 -6.446 -15.879 1.00 91.69 103 VAL A O 1
ATOM 857 N N . GLN A 1 104 ? 6.541 -5.052 -14.132 1.00 90.69 104 GLN A N 1
ATOM 858 C CA . GLN A 1 104 ? 7.659 -4.258 -14.651 1.00 90.69 104 GLN A CA 1
ATOM 859 C C . GLN A 1 104 ? 8.944 -5.080 -14.762 1.00 90.69 104 GLN A C 1
ATOM 861 O O . GLN A 1 104 ? 9.646 -4.972 -15.764 1.00 90.69 104 GLN A O 1
ATOM 866 N N . ARG A 1 105 ? 9.244 -5.922 -13.765 1.00 91.31 105 ARG A N 1
ATOM 867 C CA . ARG A 1 105 ? 10.402 -6.827 -13.799 1.00 91.31 105 ARG A CA 1
ATOM 868 C C . ARG A 1 105 ? 10.293 -7.842 -14.938 1.00 91.31 105 ARG A C 1
ATOM 870 O O . ARG A 1 105 ? 11.278 -8.072 -15.634 1.00 91.31 105 ARG A O 1
ATOM 877 N N . GLU A 1 106 ? 9.113 -8.406 -15.167 1.00 90.50 106 GLU A N 1
ATOM 878 C CA . GLU A 1 106 ? 8.874 -9.333 -16.278 1.00 90.50 106 GLU A CA 1
ATOM 879 C C . GLU A 1 106 ? 9.025 -8.644 -17.642 1.00 90.50 106 GLU A C 1
ATOM 881 O O . GLU A 1 106 ? 9.661 -9.197 -18.543 1.00 90.50 106 GLU A O 1
ATOM 886 N N . ALA A 1 107 ? 8.505 -7.419 -17.779 1.00 87.75 107 ALA A N 1
ATOM 887 C CA . ALA A 1 107 ? 8.553 -6.642 -19.018 1.00 87.75 107 ALA A CA 1
ATOM 888 C C . ALA A 1 107 ? 9.984 -6.303 -19.465 1.00 87.75 107 ALA A C 1
ATOM 890 O O . ALA A 1 107 ? 10.265 -6.299 -20.661 1.00 87.75 107 ALA A O 1
ATOM 891 N N . ILE A 1 108 ? 10.897 -6.069 -18.518 1.00 86.25 108 ILE A N 1
ATOM 892 C CA . ILE A 1 108 ? 12.323 -5.821 -18.799 1.00 86.25 108 ILE A CA 1
ATOM 893 C C . ILE A 1 108 ? 13.162 -7.112 -18.858 1.00 86.25 108 ILE A C 1
ATOM 895 O O . ILE A 1 108 ? 14.377 -7.053 -19.025 1.00 86.25 108 ILE A O 1
ATOM 899 N N . GLY A 1 109 ? 12.534 -8.288 -18.732 1.00 84.56 109 GLY A N 1
ATOM 900 C CA . GLY A 1 109 ? 13.172 -9.584 -18.981 1.00 84.56 109 GLY A CA 1
ATOM 901 C C . GLY A 1 109 ? 13.586 -10.396 -17.749 1.00 84.56 109 GLY A C 1
ATOM 902 O O . GLY A 1 109 ? 14.161 -11.475 -17.915 1.00 84.56 109 GLY A O 1
ATOM 903 N N . PHE A 1 110 ? 13.266 -9.968 -16.521 1.00 81.88 110 PHE A N 1
ATOM 904 C CA . PHE A 1 110 ? 13.480 -10.790 -15.321 1.00 81.88 110 PHE A CA 1
ATOM 905 C C . PHE A 1 110 ? 12.420 -11.896 -15.231 1.00 81.88 110 PHE A C 1
ATOM 907 O O . PHE A 1 110 ? 11.412 -11.752 -14.550 1.00 81.88 110 PHE A O 1
ATOM 914 N N . ARG A 1 111 ? 12.646 -13.020 -15.920 1.00 75.00 111 ARG A N 1
ATOM 915 C CA . ARG A 1 111 ? 11.723 -14.176 -15.923 1.00 75.00 111 ARG A CA 1
ATOM 916 C C . ARG A 1 111 ? 11.835 -15.075 -14.692 1.00 75.00 111 ARG A C 1
ATOM 918 O O . ARG A 1 111 ? 10.912 -15.819 -14.388 1.00 75.00 111 ARG A O 1
ATOM 925 N N . ILE A 1 112 ? 12.974 -15.026 -14.006 1.00 77.81 112 ILE A N 1
ATOM 926 C CA . ILE A 1 112 ? 13.198 -15.707 -12.731 1.00 77.81 112 ILE A CA 1
ATOM 927 C C . ILE A 1 112 ? 13.575 -14.619 -11.734 1.00 77.81 112 ILE A C 1
ATOM 929 O O . ILE A 1 112 ? 14.669 -14.061 -11.796 1.00 77.81 112 ILE A O 1
ATOM 933 N N . HIS A 1 113 ? 12.655 -14.292 -10.837 1.00 78.06 113 HIS A N 1
ATOM 934 C CA . HIS A 1 113 ? 12.886 -13.336 -9.762 1.00 78.06 113 HIS A CA 1
ATOM 935 C C . HIS A 1 113 ? 12.466 -13.949 -8.422 1.00 78.06 113 HIS A C 1
ATOM 937 O O . HIS A 1 113 ? 11.608 -14.837 -8.395 1.00 78.06 113 HIS A O 1
ATOM 943 N N . PRO A 1 114 ? 13.054 -13.497 -7.298 1.00 81.38 114 PRO A N 1
ATOM 944 C CA . PRO A 1 114 ? 12.619 -13.947 -5.985 1.00 81.38 114 PRO A CA 1
ATOM 945 C C . PRO A 1 114 ? 11.129 -13.662 -5.776 1.00 81.38 114 PRO A C 1
ATOM 947 O O . PRO A 1 114 ? 10.532 -12.805 -6.432 1.00 81.38 114 PRO A O 1
ATOM 950 N N . ASP A 1 115 ? 10.523 -14.395 -4.851 1.00 86.94 115 ASP A N 1
ATOM 951 C CA . ASP A 1 115 ? 9.141 -14.161 -4.453 1.00 86.94 115 ASP A CA 1
ATOM 952 C C . ASP A 1 115 ? 9.022 -12.772 -3.806 1.00 86.94 115 ASP A C 1
ATOM 954 O O . ASP A 1 115 ? 9.476 -12.546 -2.680 1.00 86.94 115 ASP A O 1
ATOM 958 N N . MET A 1 116 ? 8.425 -11.826 -4.537 1.00 89.81 116 MET A N 1
ATOM 959 C CA . MET A 1 116 ? 8.289 -10.437 -4.095 1.00 89.81 116 MET A CA 1
ATOM 960 C C . MET A 1 116 ? 7.442 -10.319 -2.824 1.00 89.81 116 MET A C 1
ATOM 962 O O . MET A 1 116 ? 7.636 -9.375 -2.062 1.00 89.81 116 MET A O 1
ATOM 966 N N . SER A 1 117 ? 6.561 -11.287 -2.543 1.00 88.75 117 SER A N 1
ATOM 967 C CA . SER A 1 117 ? 5.771 -11.300 -1.307 1.00 88.75 117 SER A CA 1
ATOM 968 C C . SER A 1 117 ? 6.620 -11.555 -0.056 1.00 88.75 117 SER A C 1
ATOM 970 O O . SER A 1 117 ? 6.266 -11.092 1.027 1.00 88.75 117 SER A O 1
ATOM 972 N N . ARG A 1 118 ? 7.773 -12.226 -0.201 1.00 92.12 118 ARG A N 1
ATOM 973 C CA . ARG A 1 118 ? 8.747 -12.414 0.887 1.00 92.12 118 ARG A CA 1
ATOM 974 C C . ARG A 1 118 ? 9.575 -11.163 1.149 1.00 92.12 118 ARG A C 1
ATOM 976 O O . ARG A 1 118 ? 9.942 -10.911 2.289 1.00 92.12 118 ARG A O 1
ATOM 983 N N . ILE A 1 119 ? 9.875 -10.399 0.098 1.00 93.38 119 ILE A N 1
ATOM 984 C CA . ILE A 1 119 ? 10.646 -9.151 0.197 1.00 93.38 119 ILE A CA 1
ATOM 985 C C . ILE A 1 119 ? 9.775 -8.029 0.764 1.00 93.38 119 ILE A C 1
ATOM 987 O O . ILE A 1 119 ? 10.221 -7.267 1.616 1.00 93.38 119 ILE A O 1
ATOM 991 N N . PHE A 1 120 ? 8.518 -7.960 0.327 1.00 94.50 120 PHE A N 1
ATOM 992 C CA . PHE A 1 120 ? 7.541 -6.975 0.777 1.00 94.50 120 PHE A CA 1
ATOM 993 C C . PHE A 1 120 ? 6.381 -7.677 1.495 1.00 94.50 120 PHE A C 1
ATOM 995 O O . PHE A 1 120 ? 5.316 -7.875 0.901 1.00 94.50 120 PHE A O 1
ATOM 1002 N N . PRO A 1 121 ? 6.559 -8.071 2.770 1.00 95.38 121 PRO A N 1
ATOM 1003 C CA . PRO A 1 121 ? 5.529 -8.779 3.517 1.00 95.38 121 PRO A CA 1
ATOM 1004 C C . PRO A 1 121 ? 4.370 -7.836 3.859 1.00 95.38 121 PRO A C 1
ATOM 1006 O O . PRO A 1 121 ? 4.430 -7.050 4.803 1.00 95.38 121 PRO A O 1
ATOM 1009 N N . ILE A 1 122 ? 3.285 -7.916 3.086 1.00 96.00 122 ILE A N 1
ATOM 1010 C CA . ILE A 1 122 ? 2.078 -7.120 3.330 1.00 96.00 122 ILE A CA 1
ATOM 1011 C C . ILE A 1 122 ? 1.210 -7.825 4.389 1.00 96.00 122 ILE A C 1
ATOM 1013 O O . ILE A 1 122 ? 0.797 -8.968 4.165 1.00 96.00 122 ILE A O 1
ATOM 1017 N N . PRO A 1 123 ? 0.856 -7.161 5.508 1.00 95.62 123 PRO A N 1
ATOM 1018 C CA . PRO A 1 123 ? 0.067 -7.772 6.576 1.00 95.62 123 PRO A CA 1
ATOM 1019 C C . PRO A 1 123 ? -1.337 -8.211 6.112 1.00 95.62 123 PRO A C 1
ATOM 1021 O O . PRO A 1 123 ? -1.867 -7.709 5.110 1.00 95.62 123 PRO A O 1
ATOM 1024 N N . PRO A 1 124 ? -1.984 -9.153 6.825 1.00 95.50 124 PRO A N 1
ATOM 1025 C CA . PRO A 1 124 ? -3.329 -9.613 6.491 1.00 95.50 124 PRO A CA 1
ATOM 1026 C C . PRO A 1 124 ? -4.378 -8.504 6.664 1.00 95.50 124 PRO A C 1
ATOM 1028 O O . PRO A 1 124 ? -4.172 -7.515 7.366 1.00 95.50 124 PRO A O 1
ATOM 1031 N N . ARG A 1 125 ? -5.527 -8.670 5.999 1.00 95.69 125 ARG A N 1
ATOM 1032 C CA . ARG A 1 125 ? -6.664 -7.746 6.110 1.00 95.69 125 ARG A CA 1
ATOM 1033 C C . ARG A 1 125 ? -7.228 -7.789 7.534 1.00 95.69 125 ARG A C 1
ATOM 1035 O O . ARG A 1 125 ? -7.405 -8.874 8.083 1.00 95.69 125 ARG A O 1
ATOM 1042 N N . LYS A 1 126 ? -7.575 -6.632 8.099 1.00 93.88 126 LYS A N 1
ATOM 1043 C CA . LYS A 1 126 ? -8.237 -6.545 9.408 1.00 93.88 126 LYS A CA 1
ATOM 1044 C C . LYS A 1 126 ? -9.756 -6.566 9.253 1.00 93.88 126 LYS A C 1
ATOM 1046 O O . LYS A 1 126 ? -10.300 -5.974 8.316 1.00 93.88 126 LYS A O 1
ATOM 1051 N N . LYS A 1 127 ? -10.435 -7.265 10.164 1.00 92.81 127 LYS A N 1
ATOM 1052 C CA . LYS A 1 127 ? -11.899 -7.259 10.267 1.00 92.81 127 LYS A CA 1
ATOM 1053 C C . LYS A 1 127 ? -12.346 -6.027 11.046 1.00 92.81 127 LYS A C 1
ATOM 1055 O O . LYS A 1 127 ? -11.616 -5.559 11.916 1.00 92.81 127 LYS A O 1
ATOM 1060 N N . ARG A 1 128 ? -13.529 -5.520 10.710 1.00 91.44 128 ARG A N 1
ATOM 1061 C CA . ARG A 1 128 ? -14.213 -4.506 11.512 1.00 91.44 128 ARG A CA 1
ATOM 1062 C C . ARG A 1 128 ? -14.590 -5.113 12.868 1.00 91.44 128 ARG A C 1
ATOM 1064 O O . ARG A 1 128 ? -14.793 -6.323 12.951 1.00 91.44 128 ARG A O 1
ATOM 1071 N N . ILE A 1 129 ? -14.634 -4.281 13.899 1.00 89.50 129 ILE A N 1
ATOM 1072 C CA . ILE A 1 129 ? -14.984 -4.674 15.260 1.00 89.50 129 ILE A CA 1
ATOM 1073 C C . ILE A 1 129 ? -16.386 -4.153 15.549 1.00 89.50 129 ILE A C 1
ATOM 1075 O O . ILE A 1 129 ? -16.622 -2.944 15.483 1.00 89.50 129 ILE A O 1
ATOM 1079 N N . ASP A 1 130 ? -17.297 -5.064 15.869 1.00 83.00 130 ASP A N 1
ATOM 1080 C CA . ASP A 1 130 ? -18.657 -4.739 16.279 1.00 83.00 130 ASP A CA 1
ATOM 1081 C C . ASP A 1 130 ? -18.763 -4.821 17.810 1.00 83.00 130 ASP A C 1
ATOM 1083 O O . ASP A 1 130 ? -18.119 -5.657 18.447 1.00 83.00 130 ASP A O 1
ATOM 1087 N N . GLU A 1 131 ? -19.580 -3.954 18.416 1.00 61.38 131 GLU A N 1
ATOM 1088 C CA . GLU A 1 131 ? -19.752 -3.856 19.879 1.00 61.38 131 GLU A CA 1
ATOM 1089 C C . GLU A 1 131 ? -20.148 -5.197 20.526 1.00 61.38 131 GLU A C 1
ATOM 1091 O O . GLU A 1 131 ? -19.736 -5.493 21.645 1.00 61.38 131 GLU A O 1
ATOM 1096 N N . ALA A 1 132 ? -20.871 -6.048 19.791 1.00 59.91 132 ALA A N 1
ATOM 1097 C CA . ALA A 1 132 ? -21.346 -7.351 20.254 1.00 59.91 132 ALA A CA 1
ATOM 1098 C C . ALA A 1 132 ? -20.247 -8.426 20.400 1.00 59.91 132 ALA A C 1
ATOM 1100 O O . ALA A 1 132 ? -20.477 -9.441 21.056 1.00 59.91 132 ALA A O 1
ATOM 1101 N N . GLN A 1 133 ? -19.061 -8.242 19.802 1.00 53.78 133 GLN A N 1
ATOM 1102 C CA . GLN A 1 133 ? -17.969 -9.223 19.902 1.00 53.78 133 GLN A CA 1
ATOM 1103 C C . GLN A 1 133 ? -17.212 -9.143 21.240 1.00 53.78 133 GLN A C 1
ATOM 1105 O O . GLN A 1 133 ? -16.602 -10.122 21.655 1.00 53.78 133 GLN A O 1
ATOM 1110 N N . ILE A 1 134 ? -17.260 -8.001 21.934 1.00 55.91 134 ILE A N 1
ATOM 1111 C CA . ILE A 1 134 ? -16.398 -7.725 23.097 1.00 55.91 134 ILE A CA 1
ATOM 1112 C C . ILE A 1 134 ? -16.881 -8.463 24.359 1.00 55.91 134 ILE A C 1
ATOM 1114 O O . ILE A 1 134 ? -16.072 -8.817 25.214 1.00 55.91 134 ILE A O 1
ATOM 1118 N N . GLN A 1 135 ? -18.182 -8.765 24.476 1.00 50.03 135 GLN A N 1
ATOM 1119 C CA . GLN A 1 135 ? -18.710 -9.508 25.630 1.00 50.03 135 GLN A CA 1
ATOM 1120 C C . GLN A 1 135 ? -18.350 -11.004 25.639 1.00 50.03 135 GLN A C 1
ATOM 1122 O O . GLN A 1 135 ? -18.452 -11.630 26.693 1.00 50.03 135 GLN A O 1
ATOM 1127 N N . GLN A 1 136 ? -17.933 -11.591 24.513 1.00 46.19 136 GLN A N 1
ATOM 1128 C CA . GLN A 1 136 ? -17.682 -13.038 24.435 1.00 46.19 136 GLN A CA 1
ATOM 1129 C C . GLN A 1 136 ? -16.286 -13.435 24.939 1.00 46.19 136 GLN A C 1
ATOM 1131 O O . GLN A 1 136 ? -16.144 -14.501 25.533 1.00 46.19 136 GLN A O 1
ATOM 1136 N N . ASP A 1 137 ? -15.287 -12.558 24.815 1.00 47.56 137 ASP A N 1
ATOM 1137 C CA . ASP A 1 137 ? -13.906 -12.868 25.219 1.00 47.56 137 ASP A CA 1
ATOM 1138 C C . ASP A 1 137 ? -13.674 -12.755 26.740 1.00 47.56 137 ASP A C 1
ATOM 1140 O O . ASP A 1 137 ? -12.725 -13.330 27.271 1.00 47.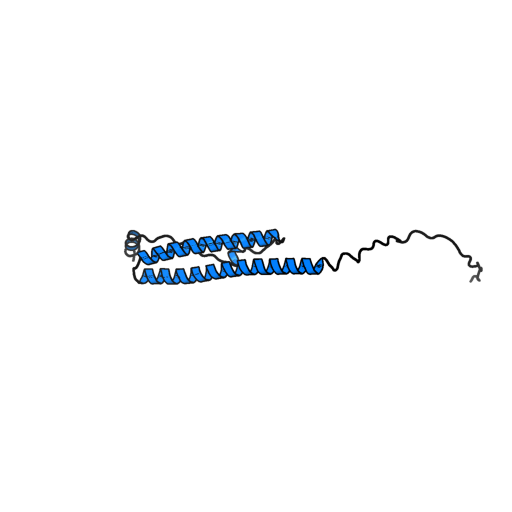56 137 ASP A O 1
ATOM 1144 N N . HIS A 1 138 ? -14.556 -12.064 27.474 1.00 45.50 138 HIS A N 1
ATOM 1145 C CA . HIS A 1 138 ? -14.431 -11.870 28.926 1.00 45.50 138 HIS A CA 1
ATOM 1146 C C . HIS A 1 138 ? -15.106 -12.954 29.788 1.00 45.50 138 HIS A C 1
ATOM 1148 O O . HIS A 1 138 ? -14.927 -12.940 31.003 1.00 45.50 138 HIS A O 1
ATOM 1154 N N . HIS A 1 139 ? -15.869 -13.888 29.204 1.00 42.06 139 HIS A N 1
ATOM 1155 C CA . HIS A 1 139 ? -16.634 -14.901 29.957 1.00 42.06 139 HIS A CA 1
ATOM 1156 C C . HIS A 1 139 ? -16.026 -16.316 29.910 1.00 42.06 139 HIS A C 1
ATOM 1158 O O . HIS A 1 139 ? -16.714 -17.295 30.184 1.00 42.06 139 HIS A O 1
ATOM 1164 N N . SER A 1 140 ? -14.751 -16.451 29.528 1.00 43.25 140 SER A N 1
ATOM 1165 C CA . SER A 1 140 ? -14.042 -17.745 29.456 1.00 43.25 140 SER A CA 1
ATOM 1166 C C . SER A 1 140 ? -12.686 -17.759 30.179 1.00 43.25 140 SER A C 1
ATOM 1168 O O . SER A 1 140 ? -11.799 -18.518 29.793 1.00 43.25 140 SER A O 1
ATOM 1170 N N . GLN A 1 141 ? -12.522 -16.945 31.228 1.00 39.62 141 GLN A N 1
ATOM 1171 C CA . GLN A 1 141 ? -11.430 -17.099 32.201 1.00 39.62 141 GLN A CA 1
ATOM 1172 C C . GLN A 1 141 ? -11.962 -17.595 33.541 1.00 39.62 141 GLN A C 1
ATOM 1174 O O . GLN A 1 141 ? -13.032 -17.099 33.958 1.00 39.62 141 GLN A O 1
#

Sequence (141 aa):
MVRPGTFCYNSNSMETEDFKRSRPFELRLIAHSETEAEIVEEQAQALSRVSKRIEQYLNELGRLNSEIERSLREGDLKRANALIERFNETRQLAHKYLYFLVVQREAIGFRIHPDMSRIFPIPPRKKRIDEAQIQQDHHSQ

Radius of gyration: 35.49 Å; chains: 1; bounding box: 96×48×91 Å

pLDDT: mean 77.42, std 23.27, range [31.28, 98.31]

Foldseek 3Di:
DDDDDDDDDDDDDDDDDDDPPPDPPPPPPPVVVVVVVVVVVVLVVVLVVLVVLLVVLQVVLVVLVVVLVVCVVVVNLVVSQVSLVVSQVSLVVSVVSLVVSVVSCVVVPCPDDPDSCVVRVRDDRDDRDDPVVVVPVPPPD

Secondary structure (DSSP, 8-state):
-------------------------TTSSSHHHHHHHHHHHHHHHHHHHHHHHHHHHHHHHHHHHHHHHHHHHTT-HHHHHHHHHHHHHHHHHHHHHHHHHHHHHHHTT--S---HHHHS-PPPPPPP--GGGHHHHTS--